Protein AF-A0A1I5HM12-F1 (afdb_monomer_lite)

Foldseek 3Di:
DDLVVLPVQLQVCLVVLVLVSLLVSLVPDDCVSQVVSNVSSLVSNVVVVPPCSVVSVVVNVVSVVVVVVD

Radius of gyration: 11.38 Å; chains: 1; bounding box: 24×28×25 Å

Organism: Pseudonocardia ammonioxydans (NCBI:txid260086)

pLDDT: mean 88.3, std 11.9, range [53.59, 98.31]

Structure (mmCIF, N/CA/C/O backbone):
data_AF-A0A1I5HM12-F1
#
_entry.id   AF-A0A1I5HM12-F1
#
loop_
_atom_site.group_PDB
_atom_site.id
_atom_site.type_symbol
_atom_site.label_atom_id
_atom_site.label_alt_id
_atom_site.label_comp_id
_atom_site.label_asym_id
_atom_site.label_entity_id
_atom_site.label_seq_id
_atom_site.pdbx_PDB_ins_code
_atom_site.Cartn_x
_atom_site.Cartn_y
_atom_site.Cartn_z
_atom_site.occupancy
_atom_site.B_iso_or_equiv
_atom_site.auth_seq_id
_atom_site.auth_comp_id
_atom_site.auth_asym_id
_atom_site.auth_atom_id
_atom_site.pdbx_PDB_model_num
ATOM 1 N N . MET A 1 1 ? 12.231 -8.020 -9.558 1.00 55.84 1 MET A N 1
ATOM 2 C CA . MET A 1 1 ? 11.077 -8.091 -10.477 1.00 55.84 1 MET A CA 1
ATOM 3 C C . MET A 1 1 ? 11.138 -6.892 -11.403 1.00 55.84 1 MET A C 1
ATOM 5 O O . MET A 1 1 ? 11.499 -5.820 -10.926 1.00 55.84 1 MET A O 1
ATOM 9 N N . ASN A 1 2 ? 10.886 -7.052 -12.703 1.00 61.06 2 ASN A N 1
ATOM 10 C CA . ASN A 1 2 ? 10.841 -5.903 -13.609 1.00 61.06 2 ASN A CA 1
ATOM 11 C C . ASN A 1 2 ? 9.500 -5.164 -13.428 1.00 61.06 2 ASN A C 1
ATOM 13 O O . ASN A 1 2 ? 8.457 -5.801 -13.299 1.00 61.06 2 ASN A O 1
ATOM 17 N N . ALA A 1 3 ? 9.506 -3.830 -13.461 1.00 61.94 3 ALA A N 1
ATOM 18 C CA . ALA A 1 3 ? 8.317 -2.981 -13.330 1.00 61.94 3 ALA A CA 1
ATOM 19 C C . ALA A 1 3 ? 7.179 -3.353 -14.300 1.00 61.94 3 ALA A C 1
ATOM 21 O O . ALA A 1 3 ? 6.003 -3.136 -14.008 1.00 61.94 3 ALA A O 1
ATOM 22 N N . VAL A 1 4 ? 7.533 -3.910 -15.462 1.00 62.34 4 VAL A N 1
ATOM 23 C CA . VAL A 1 4 ? 6.583 -4.391 -16.473 1.00 62.34 4 VAL A CA 1
ATOM 24 C C . VAL A 1 4 ? 5.842 -5.649 -16.007 1.00 62.34 4 VAL A C 1
ATOM 26 O O . VAL A 1 4 ? 4.644 -5.754 -16.249 1.00 62.34 4 VAL A O 1
ATOM 29 N N . GLU A 1 5 ? 6.513 -6.565 -15.307 1.00 61.81 5 GLU A N 1
ATOM 30 C CA . GLU A 1 5 ? 5.945 -7.836 -14.823 1.00 61.81 5 GLU A CA 1
ATOM 31 C C . GLU A 1 5 ? 5.088 -7.633 -13.569 1.00 61.81 5 GLU A C 1
ATOM 33 O O . GLU A 1 5 ? 4.013 -8.209 -13.436 1.00 61.81 5 GLU A O 1
ATOM 38 N N . SER A 1 6 ? 5.497 -6.710 -12.698 1.00 73.38 6 SER A N 1
ATOM 39 C CA . SER A 1 6 ? 4.755 -6.368 -11.481 1.00 73.38 6 SER A CA 1
ATOM 40 C C . SER A 1 6 ? 3.423 -5.651 -11.752 1.00 73.38 6 SER A C 1
ATOM 42 O O . SER A 1 6 ? 2.549 -5.603 -10.888 1.00 73.38 6 SER A O 1
ATOM 44 N N . ARG A 1 7 ? 3.234 -5.067 -12.945 1.00 81.19 7 ARG A N 1
ATOM 45 C CA . ARG A 1 7 ? 2.061 -4.232 -13.262 1.00 81.19 7 ARG A CA 1
ATOM 46 C C . ARG A 1 7 ? 0.792 -5.058 -13.565 1.00 81.19 7 ARG A C 1
ATOM 48 O O . ARG A 1 7 ? -0.274 -4.674 -13.078 1.00 81.19 7 ARG A O 1
ATOM 55 N N . PRO A 1 8 ? 0.836 -6.161 -14.341 1.00 89.94 8 PRO A N 1
ATOM 56 C CA . PRO A 1 8 ? -0.273 -7.114 -14.449 1.00 89.94 8 PRO A CA 1
ATOM 57 C C . PRO A 1 8 ? -0.620 -7.799 -13.124 1.00 89.94 8 PRO A C 1
ATOM 59 O O . PRO A 1 8 ? -1.803 -7.913 -12.807 1.00 89.94 8 PRO A O 1
ATOM 62 N N . GLU A 1 9 ? 0.384 -8.202 -12.342 1.00 91.75 9 GLU A N 1
ATOM 63 C CA . GLU A 1 9 ? 0.189 -8.856 -11.041 1.00 91.75 9 GLU A CA 1
ATOM 64 C C . GLU A 1 9 ? -0.541 -7.941 -10.058 1.00 91.75 9 GLU A C 1
ATOM 66 O O . GLU A 1 9 ? -1.586 -8.321 -9.525 1.00 91.75 9 GLU A O 1
ATOM 71 N N . LEU A 1 10 ? -0.060 -6.700 -9.909 1.00 94.00 10 LEU A N 1
ATOM 72 C CA . LEU A 1 10 ? -0.709 -5.695 -9.072 1.00 94.00 10 LEU A CA 1
ATOM 73 C C . LEU A 1 10 ? -2.150 -5.447 -9.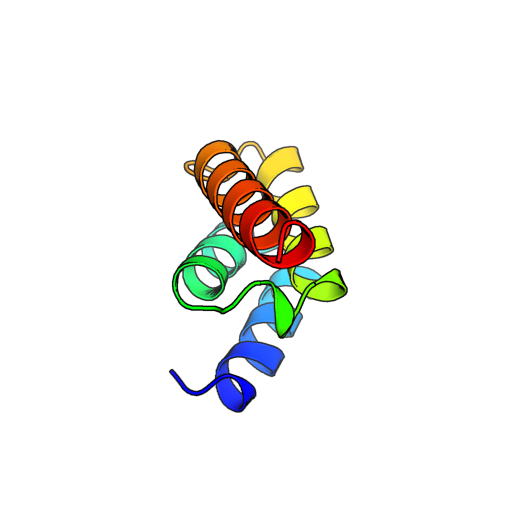524 1.00 94.00 10 LEU A C 1
ATOM 75 O O . LEU A 1 10 ? -3.061 -5.413 -8.704 1.00 94.00 10 LEU A O 1
ATOM 79 N N . ARG A 1 11 ? -2.384 -5.320 -10.836 1.00 95.00 11 ARG A N 1
ATOM 80 C CA . ARG A 1 11 ? -3.731 -5.087 -11.373 1.00 95.00 11 ARG A CA 1
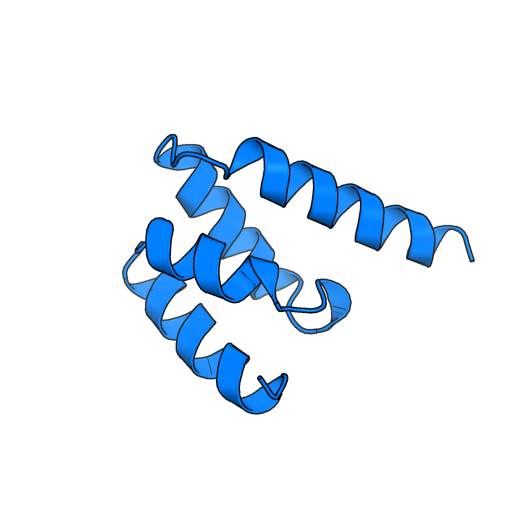ATOM 81 C C . ARG A 1 11 ? -4.674 -6.244 -11.062 1.00 95.00 11 ARG A C 1
ATOM 83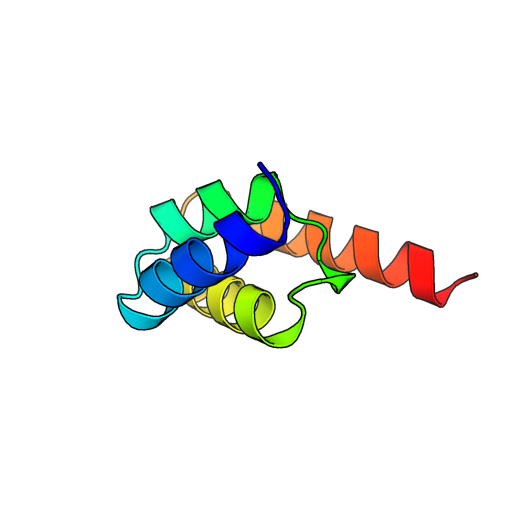 O O . ARG A 1 11 ? -5.810 -6.012 -10.661 1.00 95.00 11 ARG A O 1
ATOM 90 N N . GLY A 1 12 ? -4.199 -7.478 -11.220 1.00 96.19 12 GLY A N 1
ATOM 91 C CA . GLY A 1 12 ? -4.963 -8.666 -10.861 1.00 96.19 12 GLY A CA 1
ATOM 92 C C . GLY A 1 12 ? -5.309 -8.703 -9.372 1.00 96.19 12 GLY A C 1
ATOM 93 O O . GLY A 1 12 ? -6.447 -9.012 -9.027 1.00 96.19 12 GLY A O 1
ATOM 94 N N . ALA A 1 13 ? -4.355 -8.363 -8.503 1.00 96.88 13 ALA A N 1
ATOM 95 C CA . ALA A 1 13 ? -4.570 -8.319 -7.060 1.00 96.88 13 ALA A CA 1
ATOM 96 C C . ALA A 1 13 ? -5.586 -7.231 -6.660 1.00 96.88 13 ALA A C 1
ATOM 98 O O . ALA A 1 13 ? -6.531 -7.520 -5.929 1.00 96.88 13 ALA A O 1
ATOM 99 N N . VAL A 1 14 ? -5.464 -6.022 -7.224 1.00 96.88 14 VAL A N 1
ATOM 100 C CA . VAL A 1 14 ? -6.398 -4.904 -7.000 1.00 96.88 14 VAL A CA 1
ATOM 101 C C . VAL A 1 14 ? -7.816 -5.259 -7.436 1.00 96.88 14 VAL A C 1
ATOM 103 O O . VAL A 1 14 ? -8.749 -5.091 -6.657 1.00 96.88 14 VAL A O 1
ATOM 106 N N . TYR A 1 15 ? -8.003 -5.810 -8.638 1.00 96.62 15 TYR A N 1
ATOM 107 C CA . TYR A 1 15 ? -9.344 -6.166 -9.116 1.00 96.62 15 TYR A CA 1
ATOM 108 C C . TYR A 1 15 ? -10.008 -7.293 -8.326 1.00 96.62 15 TYR A C 1
ATOM 110 O O . TYR A 1 15 ? -11.233 -7.339 -8.258 1.00 96.62 15 TYR A O 1
ATOM 118 N N . ARG A 1 16 ? -9.225 -8.192 -7.724 1.00 97.62 16 ARG A N 1
ATOM 119 C CA . ARG A 1 16 ? -9.753 -9.232 -6.831 1.00 97.62 16 ARG A CA 1
ATOM 120 C C . ARG A 1 16 ? -9.940 -8.756 -5.391 1.00 97.62 16 ARG A C 1
ATOM 122 O O . ARG A 1 16 ? -10.520 -9.491 -4.601 1.00 97.62 16 ARG A O 1
ATOM 129 N N . GLY A 1 17 ? -9.445 -7.568 -5.044 1.00 97.25 17 GLY A N 1
ATOM 130 C CA . GLY A 1 17 ? -9.409 -7.094 -3.663 1.00 97.25 17 GLY A CA 1
ATOM 131 C C . GLY A 1 17 ? -8.476 -7.910 -2.763 1.00 97.25 17 GLY A C 1
ATOM 132 O O . GLY A 1 17 ? -8.691 -7.949 -1.557 1.00 97.25 17 GLY A O 1
ATOM 133 N N . ASP A 1 18 ? -7.466 -8.579 -3.329 1.00 97.88 18 ASP A N 1
ATOM 134 C CA . ASP A 1 18 ? -6.524 -9.423 -2.586 1.00 97.88 18 ASP A CA 1
ATOM 135 C C . ASP A 1 18 ? -5.460 -8.553 -1.903 1.00 97.88 18 ASP A C 1
ATOM 137 O O . ASP A 1 18 ? -4.396 -8.271 -2.464 1.00 97.88 18 ASP A O 1
ATOM 141 N N . ALA A 1 19 ? -5.778 -8.078 -0.698 1.00 96.88 19 ALA A N 1
ATOM 142 C CA . ALA A 1 19 ? -4.946 -7.130 0.033 1.00 96.88 19 ALA A CA 1
ATOM 143 C C . ALA A 1 19 ? -3.550 -7.680 0.372 1.00 96.88 19 ALA A C 1
ATOM 145 O O . ALA A 1 19 ? -2.568 -6.939 0.315 1.00 96.88 19 ALA A O 1
ATOM 146 N N . ALA A 1 20 ? -3.431 -8.977 0.668 1.00 96.19 20 ALA A N 1
ATOM 147 C CA . ALA A 1 20 ? -2.142 -9.598 0.957 1.00 96.19 20 ALA A CA 1
ATOM 148 C C . ALA A 1 20 ? -1.241 -9.617 -0.288 1.00 96.19 20 ALA A C 1
ATOM 150 O O . ALA A 1 20 ? -0.073 -9.219 -0.217 1.00 96.19 20 ALA A O 1
ATOM 151 N N . ALA A 1 21 ? -1.789 -10.009 -1.444 1.00 95.62 21 ALA A N 1
ATOM 152 C CA . ALA A 1 21 ? -1.053 -9.973 -2.705 1.00 95.62 21 ALA A CA 1
ATOM 153 C C . ALA A 1 21 ? -0.708 -8.538 -3.127 1.00 95.62 21 ALA A C 1
ATOM 155 O O . ALA A 1 21 ? 0.404 -8.294 -3.596 1.00 95.62 21 ALA A O 1
ATOM 156 N N . ILE A 1 22 ? -1.615 -7.576 -2.911 1.00 96.12 22 ILE A N 1
ATOM 157 C CA . ILE A 1 22 ? -1.342 -6.153 -3.140 1.00 96.12 22 ILE A CA 1
ATOM 158 C C . ILE A 1 22 ? -0.095 -5.727 -2.356 1.00 96.12 22 ILE A C 1
ATOM 160 O O . ILE A 1 22 ? 0.870 -5.265 -2.961 1.00 96.12 22 ILE A O 1
ATOM 164 N N . LEU A 1 23 ? -0.080 -5.902 -1.029 1.00 95.00 23 LEU A N 1
ATOM 165 C CA . LEU A 1 23 ? 1.037 -5.444 -0.193 1.00 95.00 23 LEU A CA 1
ATOM 166 C C . LEU A 1 23 ? 2.355 -6.146 -0.546 1.00 95.00 23 LEU A C 1
ATOM 168 O O . LEU A 1 23 ? 3.405 -5.501 -0.561 1.00 95.00 23 LEU A O 1
ATOM 172 N N . SER A 1 24 ? 2.299 -7.436 -0.891 1.00 93.69 24 SER A N 1
ATOM 173 C CA . SER A 1 24 ? 3.467 -8.192 -1.348 1.00 93.69 24 SER A CA 1
ATOM 174 C C . SER A 1 24 ? 4.083 -7.589 -2.615 1.00 93.69 24 SER A C 1
ATOM 176 O O . SER A 1 24 ? 5.298 -7.392 -2.674 1.00 93.69 24 SER A O 1
ATOM 178 N N . VAL A 1 25 ? 3.256 -7.228 -3.601 1.00 92.62 25 VAL A N 1
ATOM 179 C CA . VAL A 1 25 ? 3.727 -6.638 -4.862 1.00 92.62 25 VAL A CA 1
ATOM 180 C C . VAL A 1 25 ? 4.207 -5.195 -4.662 1.00 92.62 25 VAL A C 1
ATOM 182 O O . VAL A 1 25 ? 5.239 -4.806 -5.212 1.00 92.62 25 VAL A O 1
ATOM 185 N N . LEU A 1 26 ? 3.507 -4.399 -3.845 1.00 90.81 26 LEU A N 1
ATOM 186 C CA . LEU A 1 26 ? 3.871 -3.000 -3.586 1.00 90.81 26 LEU A CA 1
ATOM 187 C C . LEU A 1 26 ? 5.221 -2.851 -2.873 1.00 90.81 26 LEU A C 1
ATOM 189 O O . LEU A 1 26 ? 5.920 -1.868 -3.117 1.00 90.81 26 LEU A O 1
ATOM 193 N N . GLY A 1 27 ? 5.617 -3.817 -2.038 1.00 85.31 27 GLY A N 1
ATOM 194 C CA . GLY A 1 27 ? 6.890 -3.780 -1.310 1.00 85.31 27 GLY A CA 1
ATOM 195 C C . GLY A 1 27 ? 8.139 -3.765 -2.203 1.00 85.31 27 GLY A C 1
ATOM 196 O O . GLY A 1 27 ? 9.193 -3.311 -1.764 1.00 85.31 27 GLY A O 1
ATOM 197 N N . GLY A 1 28 ? 8.032 -4.228 -3.454 1.00 81.94 28 GLY A N 1
ATOM 198 C CA . GLY A 1 28 ? 9.133 -4.250 -4.424 1.00 81.94 28 GLY A CA 1
ATOM 199 C C . GLY A 1 28 ? 9.031 -3.208 -5.540 1.00 81.94 28 GLY A C 1
ATOM 200 O O . GLY A 1 28 ? 9.888 -3.187 -6.425 1.00 81.94 28 GLY A O 1
ATOM 201 N N . LEU A 1 29 ? 7.983 -2.381 -5.538 1.00 85.12 29 LEU A N 1
ATOM 202 C CA . LEU A 1 29 ? 7.679 -1.453 -6.622 1.00 85.12 29 LEU A CA 1
ATOM 203 C C . LEU A 1 29 ? 8.070 -0.019 -6.288 1.00 85.12 29 LEU A C 1
ATOM 205 O O . LEU A 1 29 ? 7.854 0.471 -5.182 1.00 85.12 29 LEU A O 1
ATOM 209 N N . ASP A 1 30 ? 8.562 0.688 -7.304 1.00 85.50 30 ASP A N 1
ATOM 210 C CA . ASP A 1 30 ? 8.676 2.136 -7.244 1.00 85.50 30 ASP A CA 1
ATOM 211 C C . ASP A 1 30 ? 7.266 2.768 -7.315 1.00 85.50 30 ASP A C 1
ATOM 213 O O . A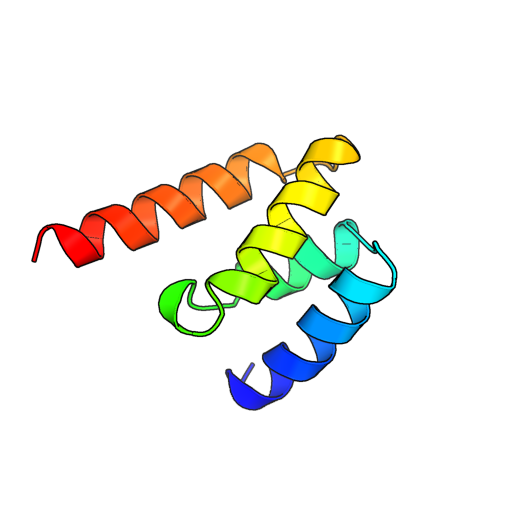SP A 1 30 ? 6.584 2.611 -8.340 1.00 85.50 30 ASP A O 1
ATOM 217 N N . PRO A 1 31 ? 6.832 3.531 -6.288 1.00 84.44 31 PRO A N 1
ATOM 218 C CA . PRO A 1 31 ? 5.520 4.176 -6.277 1.00 84.44 31 PRO A CA 1
ATOM 219 C C . PRO A 1 31 ? 5.251 5.039 -7.518 1.00 84.44 31 PRO A C 1
ATOM 221 O O . PRO A 1 31 ? 4.134 5.065 -8.036 1.00 84.44 31 PRO A O 1
ATOM 224 N N . ALA A 1 32 ? 6.280 5.705 -8.057 1.00 83.81 32 ALA A N 1
ATOM 225 C CA . ALA A 1 32 ? 6.142 6.602 -9.206 1.00 83.81 32 ALA A CA 1
ATOM 226 C C . ALA A 1 32 ? 5.708 5.869 -10.488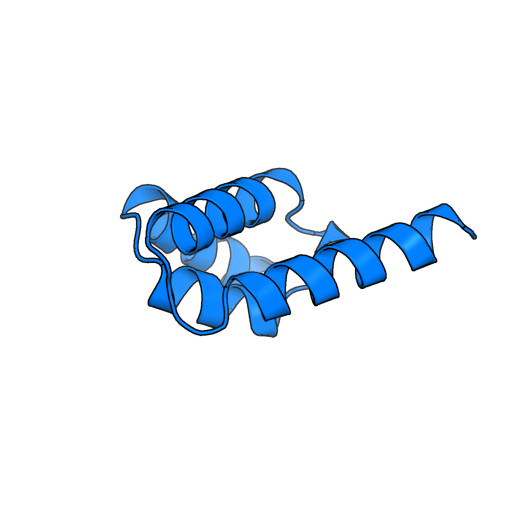 1.00 83.81 32 ALA A C 1
ATOM 228 O O . ALA A 1 32 ? 5.099 6.460 -11.377 1.00 83.81 32 ALA A O 1
ATOM 229 N N . GLN A 1 33 ? 5.984 4.567 -10.585 1.00 84.50 33 GLN A N 1
ATOM 230 C CA . GLN A 1 33 ? 5.656 3.759 -11.759 1.00 84.50 33 GLN A CA 1
ATOM 231 C C . GLN A 1 33 ? 4.210 3.250 -11.758 1.00 84.50 33 GLN A C 1
ATOM 233 O O . GLN A 1 33 ? 3.774 2.667 -12.758 1.00 84.50 33 GLN A O 1
ATOM 238 N N . CYS A 1 34 ? 3.482 3.413 -10.650 1.00 88.25 34 CYS A N 1
ATOM 239 C CA . CYS A 1 34 ? 2.153 2.836 -10.463 1.00 88.25 34 CYS A CA 1
ATOM 240 C C . CYS A 1 34 ? 1.245 3.656 -9.530 1.00 88.25 34 CYS A C 1
ATOM 242 O O . CYS A 1 34 ? 0.360 3.081 -8.906 1.00 88.25 34 CYS A O 1
ATOM 244 N N . LEU A 1 35 ? 1.418 4.984 -9.480 1.00 89.56 35 LEU A N 1
ATOM 245 C CA . LEU A 1 35 ? 0.727 5.898 -8.555 1.00 89.56 35 LEU A CA 1
ATOM 246 C C . LEU A 1 35 ? -0.768 5.614 -8.377 1.00 89.56 35 LEU A C 1
ATOM 248 O O . LEU A 1 35 ? -1.214 5.383 -7.258 1.00 89.56 35 LEU A O 1
ATOM 252 N N . GLN A 1 36 ? -1.528 5.607 -9.476 1.00 91.38 36 GLN A N 1
ATOM 253 C CA . GLN A 1 36 ? -2.970 5.370 -9.417 1.00 91.38 36 GLN A CA 1
ATOM 254 C C . GLN A 1 36 ? -3.272 3.960 -8.896 1.00 91.38 36 GLN A C 1
ATOM 256 O O . GLN A 1 36 ? -3.927 3.799 -7.875 1.00 91.38 36 GLN A O 1
ATOM 261 N N . LEU A 1 37 ? -2.731 2.937 -9.562 1.00 94.56 37 LEU A N 1
ATOM 262 C CA . LEU A 1 37 ? -3.075 1.546 -9.277 1.00 94.56 37 LEU A CA 1
ATOM 263 C C . LEU A 1 37 ? -2.624 1.087 -7.883 1.00 94.56 37 LEU A C 1
ATOM 265 O O . LEU A 1 37 ? -3.335 0.338 -7.221 1.00 94.56 37 LEU A O 1
ATOM 269 N N . GLY A 1 38 ? -1.445 1.503 -7.428 1.00 94.12 38 GLY A N 1
ATOM 270 C CA . GLY A 1 38 ? -1.010 1.168 -6.078 1.00 94.12 38 GLY A CA 1
ATOM 271 C C . GLY A 1 38 ? -1.658 2.041 -5.006 1.00 94.12 38 GLY A C 1
ATOM 272 O O . GLY A 1 38 ? -1.828 1.562 -3.891 1.00 94.12 38 GLY A O 1
ATOM 273 N N . GLY A 1 39 ? -2.107 3.258 -5.337 1.00 94.94 39 GLY A N 1
ATOM 274 C CA . GLY A 1 39 ? -2.989 4.039 -4.468 1.00 94.94 39 GLY A CA 1
ATOM 275 C C . GLY A 1 39 ? -4.312 3.311 -4.219 1.00 94.94 39 GLY A C 1
ATOM 276 O O . GLY A 1 39 ? -4.688 3.109 -3.065 1.00 94.94 39 GLY A O 1
ATOM 277 N N . ASP A 1 40 ? -4.954 2.823 -5.284 1.00 96.56 40 ASP A N 1
ATOM 278 C CA . ASP A 1 40 ? -6.167 1.999 -5.197 1.00 96.56 40 ASP A CA 1
ATOM 279 C C . ASP A 1 40 ? -5.920 0.736 -4.352 1.00 96.56 40 ASP A C 1
ATOM 281 O O . ASP A 1 40 ? -6.708 0.396 -3.469 1.00 96.56 40 ASP A O 1
ATOM 285 N N . GLY A 1 41 ? -4.783 0.066 -4.569 1.00 96.75 41 GLY A N 1
ATOM 286 C CA . GLY A 1 41 ? -4.381 -1.101 -3.785 1.00 96.75 41 GLY A CA 1
ATOM 287 C C . GLY A 1 41 ? -4.191 -0.808 -2.293 1.00 96.75 41 GLY A C 1
ATOM 288 O O . GLY A 1 41 ? -4.672 -1.569 -1.454 1.00 96.75 41 GLY A O 1
ATOM 289 N N . LEU A 1 42 ? -3.530 0.297 -1.941 1.00 96.88 42 LEU A N 1
ATOM 290 C CA . LEU A 1 42 ? -3.368 0.701 -0.543 1.00 96.88 42 LEU A CA 1
ATOM 291 C C . LEU A 1 42 ? -4.710 1.023 0.114 1.00 96.88 42 LEU A C 1
ATOM 293 O O . LEU A 1 42 ? -4.918 0.629 1.257 1.00 96.88 42 LEU A O 1
ATOM 297 N N . LEU A 1 43 ? -5.632 1.682 -0.597 1.00 98.00 43 LEU A N 1
ATOM 298 C CA . LEU A 1 43 ? -6.980 1.942 -0.084 1.00 98.00 43 LEU A CA 1
ATOM 299 C C . LEU A 1 43 ? -7.722 0.640 0.236 1.00 98.00 43 LEU A C 1
ATOM 301 O O . LEU A 1 43 ? -8.331 0.539 1.298 1.00 98.00 43 LEU A O 1
ATOM 305 N N . ILE A 1 44 ? -7.621 -0.371 -0.633 1.00 98.25 44 ILE A N 1
ATOM 306 C CA . ILE A 1 44 ? -8.191 -1.704 -0.389 1.00 98.25 44 ILE A CA 1
ATOM 307 C C . ILE A 1 44 ? -7.569 -2.341 0.859 1.00 98.25 44 ILE A C 1
ATOM 309 O O . ILE A 1 44 ? -8.297 -2.789 1.743 1.00 98.25 44 ILE A O 1
ATOM 313 N N . ALA A 1 45 ? -6.237 -2.368 0.952 1.00 97.94 45 ALA A N 1
ATOM 314 C CA . ALA A 1 45 ? -5.540 -3.004 2.068 1.00 97.94 45 ALA A CA 1
ATOM 315 C C . ALA A 1 45 ? -5.820 -2.313 3.414 1.00 97.94 45 ALA A C 1
ATOM 317 O O . ALA A 1 45 ? -5.971 -2.988 4.431 1.00 97.94 45 ALA A O 1
ATOM 318 N N . LEU A 1 46 ? -5.942 -0.981 3.412 1.00 98.19 46 LEU A N 1
ATOM 319 C CA . LEU A 1 46 ? -6.342 -0.193 4.580 1.00 98.19 46 LEU A CA 1
ATOM 320 C C . LEU A 1 46 ? -7.801 -0.455 4.968 1.00 98.19 46 LEU A C 1
ATOM 322 O O . LEU A 1 46 ? -8.090 -0.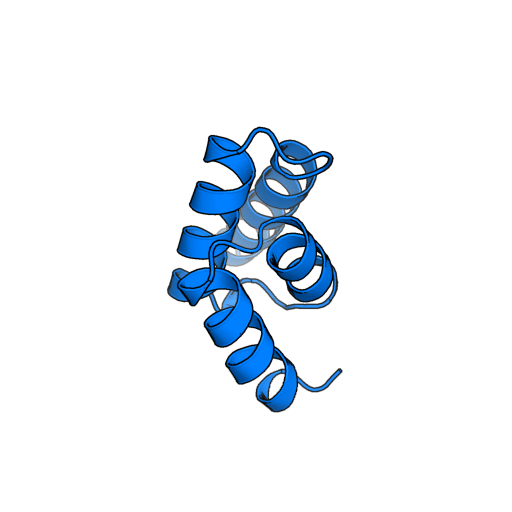649 6.143 1.00 98.19 46 LEU A O 1
ATOM 326 N N . ALA A 1 47 ? -8.719 -0.502 3.997 1.00 98.31 47 ALA A N 1
ATOM 327 C CA . ALA A 1 47 ? -10.134 -0.773 4.257 1.00 98.31 47 ALA A CA 1
ATOM 328 C C . ALA A 1 47 ? -10.379 -2.178 4.836 1.00 98.31 47 ALA A C 1
ATOM 330 O O . ALA A 1 47 ? -11.356 -2.384 5.550 1.00 98.31 47 ALA A O 1
ATOM 331 N N . GLN A 1 48 ? -9.494 -3.131 4.537 1.00 98.12 48 GLN A N 1
ATOM 332 C CA . GLN A 1 48 ? -9.536 -4.497 5.064 1.00 98.12 48 GLN A CA 1
ATOM 333 C C . GLN A 1 48 ? -8.717 -4.691 6.351 1.00 98.12 48 GLN A C 1
ATOM 335 O O . GLN A 1 48 ? -8.589 -5.825 6.803 1.00 98.12 48 GLN A O 1
ATOM 340 N N . ASP A 1 49 ? -8.130 -3.628 6.913 1.00 97.19 49 ASP A N 1
ATOM 341 C CA . ASP A 1 49 ? -7.242 -3.690 8.086 1.00 97.19 49 ASP A CA 1
ATOM 342 C C . ASP A 1 49 ? -6.119 -4.740 7.937 1.00 97.19 49 ASP A C 1
ATOM 344 O O . ASP A 1 49 ? -5.778 -5.499 8.845 1.00 97.19 49 ASP A O 1
ATOM 348 N N . THR A 1 50 ? -5.556 -4.840 6.728 1.00 97.75 50 THR A N 1
ATOM 349 C CA . THR A 1 50 ? -4.537 -5.850 6.435 1.00 97.75 50 THR A CA 1
ATOM 350 C C . THR A 1 50 ? -3.226 -5.496 7.125 1.00 97.75 50 THR A C 1
ATOM 352 O O . THR A 1 50 ? -2.712 -4.382 6.993 1.00 97.75 50 THR A O 1
ATOM 355 N N . SER A 1 51 ? -2.641 -6.471 7.824 1.00 96.56 51 SER A N 1
ATOM 356 C CA . SER A 1 51 ? -1.364 -6.301 8.522 1.00 96.56 51 SER A CA 1
ATOM 357 C C . SER A 1 51 ? -0.292 -5.710 7.603 1.00 96.56 51 SER A C 1
ATOM 359 O O . SER A 1 51 ? -0.014 -6.234 6.526 1.00 96.56 51 SER A O 1
ATOM 361 N N . GLY A 1 52 ? 0.332 -4.622 8.054 1.00 94.38 52 GLY A N 1
ATOM 362 C CA . GLY A 1 52 ? 1.366 -3.904 7.309 1.00 94.38 52 GLY A CA 1
ATOM 363 C C . GLY A 1 52 ? 0.848 -2.808 6.372 1.00 94.38 52 GLY A C 1
ATOM 364 O O . GLY A 1 52 ? 1.652 -1.976 5.960 1.00 94.38 52 GLY A O 1
ATOM 365 N N . ALA A 1 53 ? -0.462 -2.712 6.103 1.00 96.25 53 ALA A N 1
ATOM 366 C CA . ALA A 1 53 ? -1.020 -1.723 5.171 1.00 96.25 53 ALA A CA 1
ATOM 367 C C . ALA A 1 53 ? -0.664 -0.276 5.546 1.00 96.25 53 ALA A C 1
ATOM 369 O O . ALA A 1 53 ? -0.180 0.484 4.706 1.00 96.25 53 ALA A O 1
ATOM 370 N N . THR A 1 54 ? -0.828 0.093 6.820 1.00 96.75 54 THR A N 1
ATOM 371 C CA . THR A 1 54 ? -0.483 1.432 7.325 1.00 96.75 54 THR A CA 1
ATOM 372 C C . THR A 1 54 ? 0.997 1.750 7.142 1.00 96.75 54 THR A C 1
ATOM 374 O O . THR A 1 54 ? 1.343 2.833 6.671 1.00 96.75 54 THR A O 1
ATOM 377 N N . GLN A 1 55 ? 1.878 0.802 7.471 1.00 95.38 55 GLN A N 1
ATOM 378 C CA . GLN A 1 55 ? 3.319 0.988 7.328 1.00 95.38 55 GLN A CA 1
ATOM 379 C C . GLN A 1 55 ? 3.702 1.153 5.852 1.00 95.38 55 GLN A C 1
ATOM 381 O O . GLN A 1 55 ? 4.419 2.091 5.507 1.00 95.38 55 GLN A O 1
ATOM 386 N N . THR A 1 56 ? 3.176 0.300 4.969 1.00 94.12 56 THR A N 1
ATOM 387 C CA . THR A 1 56 ? 3.420 0.392 3.524 1.00 94.12 56 THR A CA 1
ATOM 388 C C . THR A 1 56 ? 2.929 1.726 2.959 1.00 94.12 56 THR A C 1
ATOM 390 O O . THR A 1 56 ? 3.665 2.372 2.213 1.00 94.12 56 THR A O 1
ATOM 393 N N . ALA A 1 57 ? 1.738 2.189 3.355 1.00 94.56 57 ALA A N 1
ATOM 394 C CA . ALA A 1 57 ? 1.195 3.476 2.922 1.00 94.56 57 ALA A CA 1
ATOM 395 C C . ALA A 1 57 ? 2.079 4.658 3.356 1.00 94.56 57 ALA A C 1
ATOM 397 O O . ALA A 1 57 ? 2.371 5.545 2.552 1.00 94.56 57 ALA A O 1
ATOM 398 N N . GLN A 1 58 ? 2.564 4.652 4.601 1.00 93.50 58 GLN A N 1
ATOM 399 C CA . GLN A 1 58 ? 3.481 5.677 5.105 1.00 93.50 58 GLN A CA 1
ATOM 400 C C . GLN A 1 58 ? 4.804 5.695 4.332 1.00 93.50 58 GLN A C 1
ATOM 402 O O . GLN A 1 58 ? 5.261 6.764 3.920 1.00 93.50 58 GLN A O 1
ATOM 407 N N . THR A 1 59 ? 5.403 4.524 4.085 1.00 91.50 59 THR A N 1
ATOM 408 C CA . THR A 1 59 ? 6.626 4.405 3.277 1.00 91.50 59 THR A CA 1
ATOM 409 C C . THR A 1 59 ? 6.417 4.950 1.866 1.00 91.50 59 THR A C 1
ATOM 411 O O . THR A 1 59 ? 7.268 5.676 1.350 1.00 91.50 59 THR A O 1
ATOM 414 N N . TRP A 1 60 ? 5.268 4.661 1.257 1.00 91.69 60 TRP A N 1
ATOM 415 C CA . TRP A 1 60 ? 4.899 5.176 -0.058 1.00 91.69 60 TRP A CA 1
ATOM 416 C C . TRP A 1 60 ? 4.784 6.702 -0.090 1.00 91.69 60 TRP A C 1
ATOM 418 O O . TRP A 1 60 ? 5.401 7.342 -0.943 1.00 91.69 60 TRP A O 1
ATOM 428 N N . VAL A 1 61 ? 4.058 7.303 0.858 1.00 91.12 61 VAL A N 1
ATOM 429 C CA . VAL A 1 61 ? 3.911 8.767 0.948 1.00 91.12 61 VAL A CA 1
ATOM 430 C C . VAL A 1 61 ? 5.267 9.445 1.153 1.00 91.12 61 VAL A C 1
ATOM 432 O O . VAL A 1 61 ? 5.578 10.413 0.458 1.00 91.12 61 VAL A O 1
ATOM 435 N N . ALA A 1 62 ? 6.114 8.913 2.040 1.00 89.31 62 ALA A N 1
ATOM 436 C CA . ALA A 1 62 ? 7.462 9.438 2.259 1.00 89.31 62 ALA A CA 1
ATOM 437 C C . ALA A 1 62 ? 8.334 9.353 0.989 1.00 89.31 62 ALA A C 1
ATOM 439 O O . ALA A 1 62 ? 9.029 10.310 0.632 1.00 89.31 62 ALA A O 1
ATOM 440 N N . GLY A 1 63 ? 8.261 8.233 0.262 1.00 85.31 63 GLY A N 1
ATOM 441 C CA . GLY A 1 63 ? 8.985 8.038 -0.996 1.00 85.31 63 GLY A CA 1
ATOM 442 C C . GLY A 1 63 ? 8.544 8.985 -2.119 1.00 85.31 63 GLY A C 1
ATOM 443 O O . GLY A 1 63 ? 9.353 9.360 -2.966 1.00 85.31 63 GLY A O 1
ATOM 444 N N . LEU A 1 64 ? 7.281 9.414 -2.122 1.00 86.12 64 LEU A N 1
ATOM 445 C CA . LEU A 1 64 ? 6.772 10.403 -3.077 1.00 86.12 64 LEU A CA 1
ATOM 446 C C . LEU A 1 64 ? 7.120 11.838 -2.666 1.00 86.12 64 LEU A C 1
ATOM 448 O O . LEU A 1 64 ? 7.582 12.618 -3.497 1.00 86.12 64 LEU A O 1
ATOM 452 N N . GLY A 1 65 ? 6.962 12.179 -1.384 1.00 80.56 65 GLY A N 1
ATOM 453 C CA . GLY A 1 65 ? 7.256 13.520 -0.870 1.00 80.56 65 GLY A CA 1
ATOM 454 C C . GLY A 1 65 ? 8.723 13.921 -1.046 1.00 80.56 65 GLY A C 1
ATOM 455 O O . GLY A 1 65 ? 9.018 15.042 -1.452 1.00 80.56 65 GLY A O 1
ATOM 456 N N . THR A 1 66 ? 9.652 12.983 -0.841 1.00 74.56 66 THR A N 1
ATOM 457 C CA . THR A 1 66 ? 11.093 13.209 -1.070 1.00 74.56 66 THR A CA 1
ATOM 458 C C . THR A 1 66 ? 11.446 13.504 -2.531 1.00 74.56 66 THR A C 1
ATOM 460 O O . THR A 1 66 ? 12.471 14.133 -2.792 1.00 74.56 66 THR A O 1
ATOM 463 N N . ARG A 1 67 ? 10.614 13.077 -3.487 1.00 68.38 67 ARG A N 1
ATOM 464 C CA . ARG A 1 67 ? 10.810 13.341 -4.919 1.00 68.38 67 ARG A CA 1
ATOM 465 C C . ARG A 1 67 ? 10.242 14.673 -5.375 1.00 68.38 67 ARG A C 1
ATOM 467 O O . ARG A 1 67 ? 10.825 15.276 -6.260 1.00 68.38 67 ARG A O 1
ATOM 474 N N . LEU A 1 68 ? 9.135 15.119 -4.783 1.00 63.62 68 LEU A N 1
ATOM 475 C CA . LEU A 1 68 ? 8.528 16.418 -5.097 1.00 63.62 68 LEU A CA 1
ATOM 476 C C . LEU A 1 68 ? 9.304 17.597 -4.491 1.00 63.62 68 LEU A C 1
ATOM 478 O O . LEU A 1 68 ? 9.135 18.729 -4.927 1.00 63.62 68 LEU A O 1
ATOM 482 N N . ALA A 1 69 ? 10.141 17.336 -3.485 1.00 62.03 69 ALA A N 1
ATOM 483 C CA . ALA A 1 69 ? 11.004 18.330 -2.850 1.00 62.03 69 ALA A CA 1
ATOM 484 C C . ALA A 1 69 ? 12.359 18.541 -3.567 1.00 62.03 69 ALA A C 1
ATOM 486 O O . ALA A 1 69 ? 13.212 19.257 -3.040 1.00 62.03 69 ALA A O 1
ATOM 487 N N . ARG A 1 70 ? 12.581 17.894 -4.719 1.00 53.59 70 ARG A N 1
ATOM 488 C CA . ARG A 1 70 ? 13.762 18.051 -5.583 1.00 53.59 70 ARG A CA 1
ATOM 489 C C . ARG A 1 70 ? 13.369 18.729 -6.886 1.00 53.59 70 ARG A C 1
ATOM 491 O O . ARG A 1 70 ? 14.217 19.490 -7.394 1.00 53.59 70 ARG A O 1
#

Secondary structure (DSSP, 8-state):
--HHHHHHHHHHHHHHT-HHHHHHHHTTS-GGGSHHHHHHHHHHHHHTT-TTHHHHHHHHHHHHHHHHT-

Sequence (70 aa):
MNAVESRPELRGAVYRGDAAAILSVLGGLDPAQCLQLGGDGLLIALAQDTSGATQTAQTWVAGLGTRLAR